Protein AF-A0A0G0ZNX8-F1 (afdb_monomer_lite)

Organism: NCBI:txid1618755

Sequence (70 aa):
MYAFDAEWLWGNINKIKNKNAQAEYYLTDLIKMACDQQKKIEAMPVANIIEALQPNSKEELEILEKLAVE

Secondary structure (DSSP, 8-state):
-----HHHHHHHGGG----STT-S--TTHHHHHHHHTT-----PPPSSGGGG---SSHHHHHHHHHHTT-

pLDDT: mean 94.8, std 7.04, range [51.41, 98.5]

InterPro domains:
  IPR029044 Nucleotide-diphospho-sugar transferases [G3DSA:3.90.550.10] (1-70)
  IPR029044 Nucleotide-diphospho-sugar transferases [SSF53448] (1-67)

Foldseek 3Di:
DDDDDPVLCVVPQVVFFLPDPVSDRDPCVVVVVCVVVVHDDDDDDDPDVLVVDDDPDPVSVVVSVVVVPD

Structure (mmCIF, N/CA/C/O backbone):
data_AF-A0A0G0ZNX8-F1
#
_entry.id   AF-A0A0G0ZNX8-F1
#
loop_
_atom_site.group_PDB
_atom_site.id
_atom_site.type_symbol
_atom_site.label_atom_id
_atom_site.label_alt_id
_atom_site.label_comp_id
_atom_site.label_asym_id
_atom_site.label_entity_id
_atom_site.label_seq_id
_atom_site.pdbx_PDB_ins_code
_atom_site.Cartn_x
_atom_site.Cartn_y
_atom_site.Cartn_z
_atom_site.occupancy
_atom_site.B_iso_or_equiv
_atom_site.auth_seq_id
_atom_site.auth_comp_id
_atom_site.auth_asym_id
_atom_site.auth_atom_id
_atom_site.pdbx_PDB_model_num
ATOM 1 N N . MET A 1 1 ? 0.271 -3.550 -6.647 1.00 91.25 1 MET A N 1
ATOM 2 C CA . MET A 1 1 ? -1.115 -3.350 -7.132 1.00 91.25 1 MET A CA 1
ATOM 3 C C . MET A 1 1 ? -2.075 -4.041 -6.174 1.00 91.25 1 MET A C 1
ATOM 5 O O . MET A 1 1 ? -1.693 -5.062 -5.618 1.00 91.25 1 MET A O 1
ATOM 9 N N . TYR A 1 2 ? -3.276 -3.496 -5.967 1.00 95.75 2 TYR A N 1
ATOM 10 C CA . TYR A 1 2 ? -4.279 -4.066 -5.060 1.00 95.75 2 TYR A CA 1
ATOM 11 C C . TYR A 1 2 ? -5.639 -4.154 -5.753 1.00 95.75 2 TYR A C 1
ATOM 13 O O . TYR A 1 2 ? -5.985 -3.273 -6.537 1.00 95.75 2 TYR A O 1
ATOM 21 N N . ALA A 1 3 ? -6.413 -5.181 -5.411 1.00 97.00 3 ALA A N 1
ATOM 22 C CA . ALA A 1 3 ? -7.829 -5.289 -5.731 1.00 97.00 3 ALA A CA 1
ATOM 23 C C . ALA A 1 3 ? -8.579 -5.576 -4.428 1.00 97.00 3 ALA A C 1
ATOM 25 O O . ALA A 1 3 ? -8.237 -6.515 -3.709 1.00 97.00 3 ALA A O 1
ATOM 26 N N . PHE A 1 4 ? -9.567 -4.745 -4.108 1.00 97.56 4 PHE A N 1
ATOM 27 C CA . PHE A 1 4 ? -10.379 -4.881 -2.903 1.00 97.56 4 PHE A CA 1
ATOM 28 C C . PHE A 1 4 ? -11.824 -5.174 -3.282 1.00 97.56 4 PHE A C 1
ATOM 30 O O . PHE A 1 4 ? -12.315 -4.683 -4.299 1.00 97.56 4 PHE A O 1
ATOM 37 N N . ASP A 1 5 ? -12.519 -5.907 -2.416 1.00 98.00 5 ASP A N 1
ATOM 38 C CA . ASP A 1 5 ? -13.976 -5.857 -2.395 1.00 98.00 5 ASP A CA 1
ATOM 39 C C . ASP A 1 5 ? -14.426 -4.409 -2.136 1.00 98.00 5 ASP A C 1
ATOM 41 O O . ASP A 1 5 ? -13.964 -3.762 -1.188 1.00 98.00 5 ASP A O 1
ATOM 45 N N . ALA A 1 6 ? -15.283 -3.883 -3.011 1.00 98.31 6 ALA A N 1
ATOM 46 C CA . ALA A 1 6 ? -15.627 -2.466 -3.011 1.00 98.31 6 ALA A CA 1
ATOM 47 C C . ALA A 1 6 ? -16.416 -2.068 -1.756 1.00 98.31 6 ALA A C 1
ATOM 49 O O . ALA A 1 6 ? -16.115 -1.042 -1.146 1.00 98.31 6 ALA A O 1
ATOM 50 N N . GLU A 1 7 ? -17.394 -2.877 -1.343 1.00 98.31 7 GLU A N 1
ATOM 51 C CA . GLU A 1 7 ? -18.195 -2.602 -0.146 1.00 98.31 7 GLU A CA 1
ATOM 52 C C . GLU A 1 7 ? -17.319 -2.587 1.107 1.00 98.31 7 GLU A C 1
ATOM 54 O O . GLU A 1 7 ? -17.398 -1.667 1.928 1.00 98.31 7 GLU A O 1
ATOM 59 N N . TRP A 1 8 ? -16.418 -3.564 1.226 1.00 98.25 8 TRP A N 1
ATOM 60 C CA . TRP A 1 8 ? -15.467 -3.624 2.321 1.00 98.25 8 TRP A CA 1
ATOM 61 C C . TRP A 1 8 ? -14.516 -2.424 2.319 1.00 98.25 8 TRP A C 1
ATOM 63 O O . TRP A 1 8 ? -14.294 -1.832 3.377 1.00 98.25 8 TRP A O 1
ATOM 73 N N . LEU A 1 9 ? -13.983 -2.029 1.158 1.00 98.50 9 LEU A N 1
ATOM 74 C CA . LEU A 1 9 ? -13.103 -0.867 1.035 1.00 98.50 9 LEU A CA 1
ATOM 75 C C . LEU A 1 9 ? -13.798 0.400 1.543 1.00 98.50 9 LEU A C 1
ATOM 77 O O . LEU A 1 9 ? -13.289 1.063 2.449 1.00 98.50 9 LEU A O 1
ATOM 81 N N . TRP A 1 10 ? -14.977 0.721 1.007 1.00 98.19 10 TRP A N 1
ATOM 82 C CA . TRP A 1 10 ? -15.699 1.940 1.372 1.00 98.19 10 TRP A CA 1
ATOM 83 C C . TRP A 1 10 ? -16.156 1.938 2.835 1.00 98.19 10 TRP A C 1
ATOM 85 O O . TRP A 1 10 ? -16.131 2.982 3.486 1.00 98.19 10 TRP A O 1
ATOM 95 N N . GLY A 1 11 ? -16.478 0.768 3.393 1.00 98.12 11 GLY A N 1
ATOM 96 C CA . GLY A 1 11 ? -16.806 0.612 4.812 1.00 98.12 11 GLY A CA 1
ATOM 97 C C . GLY A 1 11 ? -15.618 0.751 5.778 1.00 98.12 11 GLY A C 1
ATOM 98 O O . GLY A 1 11 ? -15.831 0.809 6.995 1.00 98.12 11 GLY A O 1
ATOM 99 N N . ASN A 1 12 ? -14.374 0.778 5.282 1.00 98.19 12 ASN A N 1
ATOM 100 C CA . ASN A 1 12 ? -13.166 0.776 6.116 1.00 98.19 12 ASN A CA 1
ATOM 101 C C . ASN A 1 12 ? -12.166 1.904 5.82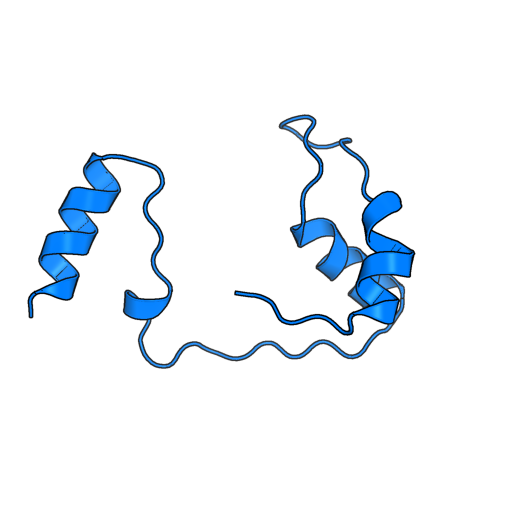0 1.00 98.19 12 ASN A C 1
ATOM 103 O O . ASN A 1 12 ? -11.420 2.278 6.724 1.00 98.19 12 ASN A O 1
ATOM 107 N N . ILE A 1 13 ? -12.155 2.484 4.616 1.00 98.06 13 ILE A N 1
ATOM 108 C CA . ILE A 1 13 ? -11.161 3.489 4.193 1.00 98.06 13 ILE A CA 1
ATOM 109 C C . ILE A 1 13 ? -11.092 4.704 5.133 1.00 98.06 13 ILE A C 1
ATOM 111 O O . ILE A 1 13 ? -10.010 5.184 5.460 1.00 98.06 13 ILE A O 1
ATOM 115 N N . ASN A 1 14 ? -12.231 5.150 5.666 1.00 97.31 14 ASN A N 1
ATOM 116 C CA . ASN A 1 14 ? -12.316 6.277 6.603 1.00 97.31 14 ASN A CA 1
ATOM 117 C C . ASN A 1 14 ? -11.783 5.970 8.021 1.00 97.31 14 ASN A C 1
ATOM 119 O O . ASN A 1 14 ? -11.693 6.870 8.861 1.00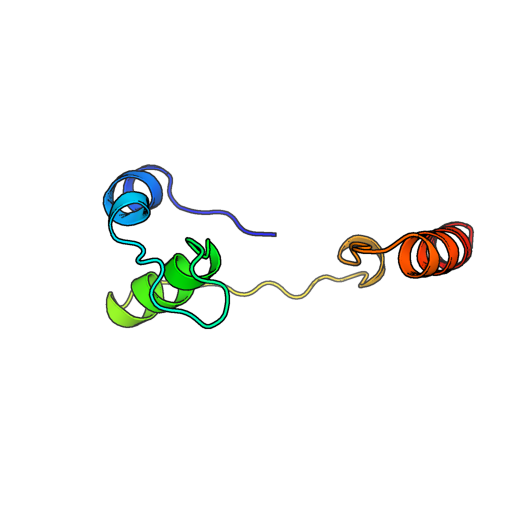 97.31 14 ASN A O 1
ATOM 123 N N . LYS A 1 15 ? -11.442 4.712 8.320 1.00 97.75 15 LYS A N 1
ATOM 124 C CA . LYS A 1 15 ? -10.909 4.296 9.625 1.00 97.75 15 LYS A CA 1
ATOM 125 C C . LYS A 1 15 ? -9.389 4.424 9.705 1.00 97.75 15 LYS A C 1
ATOM 127 O O . LYS A 1 15 ? -8.869 4.432 10.823 1.00 97.75 15 LYS A O 1
ATOM 132 N N . ILE A 1 16 ? -8.697 4.555 8.569 1.00 97.56 16 ILE A N 1
ATOM 133 C CA . ILE A 1 16 ? -7.242 4.752 8.513 1.00 97.56 16 ILE A CA 1
ATOM 134 C C . ILE A 1 16 ? -6.869 6.008 9.305 1.00 97.56 16 ILE A C 1
ATOM 136 O O . ILE A 1 16 ? -7.613 6.992 9.334 1.00 97.56 16 ILE A O 1
ATOM 140 N N . LYS A 1 17 ? -5.726 5.961 9.992 1.00 97.19 17 LYS A N 1
ATOM 141 C CA . LYS A 1 17 ? -5.222 7.057 10.821 1.00 97.19 17 LYS A CA 1
ATOM 142 C C . LYS A 1 17 ? -3.867 7.497 10.307 1.00 97.19 17 LYS A C 1
ATOM 144 O O . LYS A 1 17 ? -3.053 6.676 9.920 1.00 97.19 17 LYS A O 1
ATOM 149 N N . ASN A 1 18 ? -3.590 8.784 10.419 1.00 97.25 18 ASN A N 1
ATOM 150 C CA . ASN A 1 18 ? -2.318 9.360 10.015 1.00 97.25 18 ASN A CA 1
ATOM 151 C C . ASN A 1 18 ? -1.278 9.363 11.150 1.00 97.25 18 ASN A C 1
ATOM 153 O O . ASN A 1 18 ? -0.492 10.291 11.302 1.00 97.25 18 ASN A O 1
ATOM 157 N N . LYS A 1 19 ? -1.303 8.332 12.003 1.00 96.38 19 LYS A N 1
ATOM 158 C CA . LYS A 1 19 ? -0.386 8.184 13.143 1.00 96.38 19 LYS A CA 1
ATOM 159 C C . LYS A 1 19 ? 0.822 7.336 12.741 1.00 96.38 19 LYS A C 1
ATOM 161 O O . LYS A 1 19 ? 1.030 6.254 13.280 1.00 96.38 19 LYS A O 1
ATOM 166 N N . ASN A 1 20 ? 1.585 7.826 11.770 1.00 96.19 20 ASN A N 1
ATOM 167 C CA . ASN A 1 20 ? 2.810 7.205 11.262 1.00 96.19 20 ASN A CA 1
ATOM 168 C C . ASN A 1 20 ? 3.914 8.257 11.075 1.00 96.19 20 ASN A C 1
ATOM 170 O O . ASN A 1 20 ? 3.700 9.441 11.333 1.00 96.19 20 ASN A O 1
ATOM 174 N N . ALA A 1 21 ? 5.100 7.816 10.652 1.00 97.62 21 ALA A N 1
ATOM 175 C CA . ALA A 1 21 ? 6.287 8.663 10.544 1.00 97.62 21 ALA A CA 1
ATOM 176 C C . ALA A 1 21 ?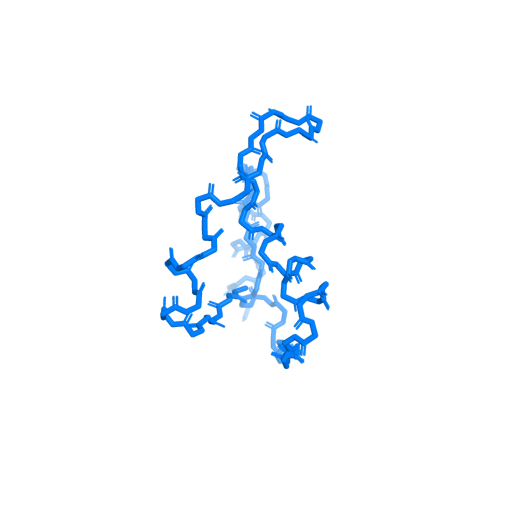 6.117 9.860 9.588 1.00 97.62 21 ALA A C 1
ATOM 178 O O . ALA A 1 21 ? 6.769 10.879 9.791 1.00 97.62 21 ALA A O 1
ATOM 179 N N . GLN A 1 22 ? 5.243 9.750 8.579 1.00 97.56 22 GLN A N 1
ATOM 180 C CA . GLN A 1 22 ? 4.979 10.816 7.602 1.00 97.56 22 GLN A CA 1
ATOM 181 C C . GLN A 1 22 ? 3.716 11.631 7.909 1.00 97.56 22 GLN A C 1
ATOM 183 O O . GLN A 1 22 ? 3.459 12.627 7.245 1.00 97.56 22 GLN A O 1
ATOM 188 N N . ALA A 1 23 ? 2.939 11.238 8.921 1.00 97.44 23 ALA A N 1
ATOM 189 C CA . ALA A 1 23 ? 1.642 11.826 9.245 1.00 97.44 23 ALA A CA 1
ATOM 190 C C . ALA A 1 23 ? 0.614 11.789 8.089 1.00 97.44 23 ALA A C 1
ATOM 192 O O . ALA A 1 23 ? -0.228 12.686 7.965 1.00 97.44 23 ALA A O 1
ATOM 193 N N . GLU A 1 24 ? 0.627 10.716 7.289 1.00 98.12 24 GLU A N 1
ATOM 194 C CA . GLU A 1 24 ? -0.234 10.517 6.109 1.00 98.12 24 GLU A CA 1
ATOM 195 C C . GLU A 1 24 ? -1.219 9.350 6.276 1.00 98.12 24 GLU A C 1
ATOM 197 O O . GLU A 1 24 ? -1.024 8.467 7.103 1.00 98.12 24 GLU A O 1
ATOM 202 N N . TYR A 1 25 ? -2.288 9.301 5.479 1.00 98.00 25 TYR A N 1
ATOM 203 C CA . TYR A 1 25 ? -3.212 8.161 5.469 1.00 98.00 25 TYR A CA 1
ATOM 204 C C . TYR A 1 25 ? -2.702 7.075 4.518 1.00 98.00 25 TYR A C 1
ATOM 206 O O . TYR A 1 25 ? -2.915 7.149 3.309 1.00 98.00 25 TYR A O 1
ATOM 214 N N . TYR A 1 26 ? -2.031 6.058 5.054 1.00 97.94 26 TYR A N 1
ATOM 215 C CA . TYR A 1 26 ? -1.473 4.988 4.233 1.00 97.94 26 TYR A CA 1
ATOM 216 C C . TYR A 1 26 ? -2.549 4.010 3.769 1.00 97.94 26 TYR A C 1
ATOM 218 O O . TYR A 1 26 ? -3.185 3.336 4.575 1.00 97.94 26 TYR A O 1
ATOM 226 N N . LEU A 1 27 ? -2.695 3.853 2.451 1.00 97.38 27 LEU A N 1
ATOM 227 C CA . LEU A 1 27 ? -3.583 2.843 1.864 1.00 97.38 27 LEU A CA 1
ATOM 228 C C . LEU A 1 27 ? -3.227 1.419 2.331 1.00 97.38 27 LEU A C 1
ATOM 230 O O . LEU A 1 27 ? -4.106 0.575 2.490 1.00 97.38 27 LEU A O 1
ATOM 234 N N . THR A 1 28 ? -1.944 1.157 2.592 1.00 96.88 28 THR A N 1
ATOM 235 C CA . THR A 1 28 ? -1.438 -0.138 3.069 1.00 96.88 28 THR A CA 1
ATOM 236 C C . THR A 1 28 ? -1.963 -0.525 4.453 1.00 96.88 28 THR A C 1
ATOM 238 O O . THR A 1 28 ? -2.050 -1.720 4.742 1.00 96.88 28 THR A O 1
ATOM 241 N N . ASP A 1 29 ? -2.416 0.428 5.275 1.00 98.00 29 ASP A N 1
ATOM 242 C CA . ASP A 1 29 ? -3.045 0.131 6.568 1.00 98.00 29 ASP A CA 1
ATOM 243 C C . ASP A 1 29 ? -4.356 -0.656 6.410 1.00 98.00 29 ASP A C 1
ATOM 245 O O . ASP A 1 29 ? -4.759 -1.375 7.327 1.00 98.00 29 ASP A O 1
ATOM 249 N N . LEU A 1 30 ? -4.999 -0.603 5.236 1.00 98.12 30 LEU A N 1
ATOM 250 C CA . LEU A 1 30 ? -6.128 -1.483 4.927 1.00 98.12 30 LEU A CA 1
ATOM 251 C C . LEU A 1 30 ? -5.735 -2.958 4.962 1.00 98.12 30 LEU A C 1
ATOM 253 O O . LEU A 1 30 ? -6.533 -3.778 5.398 1.00 98.12 30 LEU A O 1
ATOM 257 N N . ILE A 1 31 ? -4.518 -3.312 4.543 1.00 97.50 31 ILE A N 1
ATOM 258 C CA . ILE A 1 31 ? -4.059 -4.707 4.555 1.00 97.50 31 ILE A CA 1
ATOM 259 C C . ILE A 1 31 ? -3.909 -5.191 5.997 1.00 97.50 31 ILE A C 1
ATOM 261 O O . ILE A 1 31 ? -4.396 -6.267 6.344 1.00 97.50 31 ILE A O 1
ATOM 265 N N . LYS A 1 32 ? -3.318 -4.360 6.867 1.00 97.12 32 LYS A N 1
ATOM 266 C CA . LYS A 1 32 ? -3.253 -4.632 8.309 1.00 97.12 32 LYS A CA 1
ATOM 267 C C . LYS A 1 32 ? -4.657 -4.809 8.894 1.00 97.12 32 LYS A C 1
ATOM 269 O O . LYS A 1 32 ? -4.914 -5.787 9.586 1.00 97.12 32 LYS A O 1
ATOM 274 N N . MET A 1 33 ? -5.575 -3.903 8.564 1.00 97.88 33 MET A N 1
ATOM 275 C CA . MET A 1 33 ? -6.954 -3.950 9.044 1.00 97.88 33 MET A CA 1
ATOM 276 C C . MET A 1 33 ? -7.707 -5.195 8.559 1.00 97.88 33 MET A C 1
ATOM 278 O O . MET A 1 33 ? -8.456 -5.792 9.328 1.00 97.88 33 MET A O 1
ATOM 282 N N . ALA A 1 34 ? -7.507 -5.611 7.308 1.00 98.06 34 ALA A N 1
ATOM 283 C CA . ALA A 1 34 ? -8.074 -6.842 6.769 1.00 98.06 34 ALA A CA 1
ATOM 284 C C . ALA A 1 34 ? -7.546 -8.078 7.517 1.00 98.06 34 ALA A C 1
ATOM 286 O O . ALA A 1 34 ? -8.342 -8.954 7.861 1.00 98.06 34 ALA A O 1
ATOM 287 N N . CYS A 1 35 ? -6.243 -8.116 7.833 1.00 97.88 35 CYS A N 1
ATOM 288 C CA . CYS A 1 35 ? -5.640 -9.155 8.674 1.00 97.88 35 CYS A CA 1
ATOM 289 C C . CYS A 1 35 ? -6.279 -9.194 10.069 1.00 97.88 35 CYS A C 1
ATOM 291 O O . CYS A 1 35 ? -6.717 -10.255 10.510 1.00 97.88 35 CYS A O 1
ATOM 293 N N . ASP A 1 36 ? -6.388 -8.043 10.739 1.00 98.00 36 ASP A N 1
ATOM 294 C CA . ASP A 1 36 ? -6.969 -7.936 12.086 1.00 98.00 36 ASP A CA 1
ATOM 295 C C . ASP A 1 36 ? -8.457 -8.350 12.103 1.00 98.00 36 ASP A C 1
ATOM 297 O O . ASP A 1 36 ? -8.946 -8.922 13.076 1.00 98.00 36 ASP A O 1
ATOM 301 N N . GLN A 1 37 ? -9.179 -8.113 11.002 1.00 97.94 37 GLN A N 1
ATOM 302 C CA . GLN A 1 37 ? -10.567 -8.547 10.792 1.00 97.94 37 GLN A CA 1
ATOM 303 C C . GLN A 1 37 ? -10.701 -10.006 10.322 1.00 97.94 37 GLN A C 1
ATOM 305 O O . GLN A 1 37 ? -11.816 -10.438 10.021 1.00 97.94 37 GLN A O 1
ATOM 310 N N . GLN A 1 38 ? -9.596 -10.752 10.216 1.00 98.00 38 GLN A N 1
ATOM 311 C CA . GLN A 1 38 ? -9.560 -12.131 9.714 1.00 98.00 38 GLN A CA 1
ATOM 312 C C . GLN A 1 38 ? -10.196 -12.286 8.321 1.00 98.00 38 GLN A C 1
ATOM 314 O O . GLN A 1 38 ? -10.819 -13.301 8.002 1.00 98.00 38 GLN A O 1
ATOM 319 N N . LYS A 1 39 ? -10.063 -11.265 7.467 1.00 97.94 39 LYS A N 1
ATOM 320 C CA . LYS A 1 39 ? -10.486 -11.353 6.069 1.00 97.94 39 LYS A CA 1
ATOM 321 C C . LYS A 1 39 ? -9.523 -12.237 5.287 1.00 97.94 39 LYS A C 1
ATOM 323 O O . LYS A 1 39 ? -8.328 -12.295 5.570 1.00 97.94 39 LYS A O 1
ATOM 328 N N . LYS A 1 40 ? -10.052 -12.908 4.264 1.00 97.25 40 LYS A N 1
ATOM 329 C CA . LYS A 1 40 ? -9.229 -13.640 3.303 1.00 97.25 40 LYS A CA 1
ATOM 330 C C . LYS A 1 40 ? -8.373 -12.638 2.523 1.00 97.25 40 LYS A C 1
ATOM 332 O O . LYS A 1 40 ? -8.913 -11.703 1.939 1.00 97.25 40 LYS A O 1
ATOM 337 N N . ILE A 1 41 ? -7.062 -12.856 2.513 1.00 97.38 41 ILE A N 1
ATOM 338 C CA . ILE A 1 41 ? -6.090 -12.055 1.765 1.00 97.38 41 ILE A CA 1
ATOM 339 C C . ILE A 1 41 ? -5.303 -13.008 0.873 1.00 97.38 41 ILE A C 1
ATOM 341 O O . ILE A 1 41 ? -4.797 -14.025 1.345 1.00 97.38 41 ILE A O 1
ATOM 345 N N . GLU A 1 42 ? -5.203 -12.675 -0.409 1.00 97.38 42 GLU A N 1
ATOM 346 C CA . GLU A 1 42 ? -4.385 -13.401 -1.376 1.00 97.38 42 GLU A CA 1
ATOM 347 C C . GLU A 1 42 ? -3.251 -12.493 -1.852 1.00 97.38 42 GLU A C 1
ATOM 349 O O . GLU A 1 42 ? -3.478 -11.347 -2.240 1.00 97.38 42 GLU A O 1
ATOM 354 N N . ALA A 1 43 ? -2.023 -13.007 -1.807 1.00 95.56 43 ALA A N 1
ATOM 355 C CA . ALA A 1 43 ? -0.858 -12.358 -2.388 1.00 95.56 43 ALA A CA 1
ATOM 356 C C . ALA A 1 43 ? -0.475 -13.114 -3.660 1.00 95.56 43 ALA A C 1
ATOM 358 O O . ALA A 1 43 ? -0.168 -14.306 -3.607 1.00 95.56 43 ALA A O 1
ATOM 359 N N . MET A 1 44 ? -0.507 -12.426 -4.799 1.00 93.62 44 MET A N 1
ATOM 360 C CA . MET A 1 44 ? -0.127 -13.006 -6.083 1.00 93.62 44 MET A CA 1
ATOM 361 C C . MET A 1 44 ? 1.289 -12.556 -6.449 1.00 93.62 44 MET A C 1
ATOM 363 O O . MET A 1 44 ? 1.526 -11.346 -6.525 1.00 93.62 44 MET A O 1
ATOM 367 N N . PRO A 1 45 ? 2.237 -13.486 -6.669 1.00 93.31 45 PRO A N 1
ATOM 368 C CA . PRO A 1 45 ? 3.553 -13.116 -7.162 1.00 93.31 45 PRO A CA 1
ATOM 369 C C . PRO A 1 45 ? 3.424 -12.556 -8.580 1.00 93.31 45 PRO A C 1
ATOM 371 O O . PRO A 1 45 ? 2.655 -13.063 -9.398 1.00 93.31 45 PRO A O 1
ATOM 374 N N . VAL A 1 46 ? 4.193 -11.512 -8.872 1.00 93.00 46 VAL A N 1
ATOM 375 C CA . VAL A 1 46 ? 4.284 -10.966 -10.227 1.00 93.00 46 VAL A CA 1
ATOM 376 C C . VAL A 1 46 ? 5.253 -11.838 -11.022 1.00 93.00 46 VAL A C 1
ATOM 378 O O . VAL A 1 46 ? 6.355 -12.116 -10.553 1.00 93.00 46 VAL A O 1
ATOM 381 N N . ALA A 1 47 ? 4.837 -12.284 -12.209 1.00 92.81 47 ALA A N 1
ATOM 382 C CA . ALA A 1 47 ? 5.647 -13.165 -13.051 1.00 92.81 47 ALA A CA 1
ATOM 383 C C . ALA A 1 47 ? 6.875 -12.448 -13.636 1.00 92.81 47 ALA A C 1
ATOM 385 O O . ALA A 1 47 ? 7.960 -13.021 -13.680 1.00 92.81 47 ALA A O 1
ATOM 386 N N . ASN A 1 48 ? 6.705 -11.188 -14.045 1.00 92.31 48 ASN A N 1
ATOM 387 C CA . ASN A 1 48 ? 7.777 -10.325 -14.520 1.00 92.31 48 ASN A CA 1
ATOM 388 C C . ASN A 1 48 ? 7.930 -9.123 -13.586 1.00 92.31 48 ASN A C 1
ATOM 390 O O . ASN A 1 48 ? 7.080 -8.236 -13.559 1.00 92.31 48 ASN A O 1
ATOM 394 N N . ILE A 1 49 ? 9.026 -9.078 -12.826 1.00 89.81 49 ILE A N 1
ATOM 395 C CA . ILE A 1 49 ? 9.246 -8.012 -11.844 1.00 89.81 49 ILE A CA 1
ATOM 396 C C . ILE A 1 49 ? 9.278 -6.617 -12.481 1.00 89.81 49 ILE A C 1
ATOM 398 O O . ILE A 1 49 ? 8.863 -5.663 -11.828 1.00 89.81 49 ILE A O 1
ATOM 402 N N . ILE A 1 50 ? 9.693 -6.499 -13.750 1.00 91.38 50 ILE A N 1
ATOM 403 C CA . ILE A 1 50 ? 9.770 -5.218 -14.468 1.00 91.38 50 ILE A CA 1
ATOM 404 C C . ILE A 1 50 ? 8.392 -4.540 -14.530 1.00 91.38 50 ILE A C 1
ATOM 406 O O . ILE A 1 50 ? 8.305 -3.331 -14.345 1.00 91.38 50 ILE A O 1
ATOM 410 N N . GLU A 1 51 ? 7.306 -5.307 -14.674 1.00 90.00 51 GLU A N 1
ATOM 411 C CA . GLU A 1 51 ? 5.930 -4.782 -14.718 1.00 90.00 51 GLU A CA 1
ATOM 412 C C . GLU A 1 51 ? 5.455 -4.188 -13.380 1.00 90.00 51 GLU A C 1
ATOM 414 O O . GLU A 1 51 ? 4.454 -3.472 -13.331 1.00 90.00 51 GLU A O 1
ATOM 419 N N . ALA A 1 52 ? 6.151 -4.489 -12.281 1.00 91.94 52 ALA A N 1
ATOM 420 C CA . ALA A 1 52 ? 5.812 -4.014 -10.943 1.00 91.94 52 ALA A CA 1
ATOM 421 C C . ALA A 1 52 ? 6.722 -2.884 -10.438 1.00 91.94 52 ALA A C 1
ATOM 423 O O . ALA A 1 52 ? 6.445 -2.329 -9.371 1.00 91.94 52 ALA A O 1
ATOM 424 N N . LEU A 1 53 ? 7.792 -2.546 -11.163 1.00 93.00 53 LEU A N 1
ATOM 425 C CA . LEU A 1 53 ? 8.693 -1.461 -10.782 1.00 93.00 53 LEU A CA 1
ATOM 426 C C . LEU A 1 53 ? 8.029 -0.099 -11.034 1.00 93.00 53 LEU A C 1
ATOM 428 O O . LEU A 1 53 ? 7.409 0.130 -12.070 1.00 93.00 53 LEU A O 1
ATOM 432 N N . GLN A 1 54 ? 8.153 0.811 -10.066 1.00 92.69 54 GLN A N 1
ATOM 433 C CA . GLN A 1 54 ? 7.572 2.155 -10.111 1.00 92.69 54 GLN A CA 1
ATOM 434 C C . GLN A 1 54 ? 8.620 3.164 -9.621 1.00 92.69 54 GLN A C 1
ATOM 436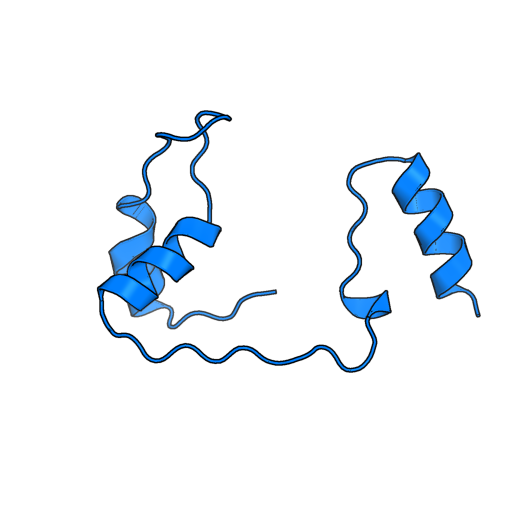 O O . GLN A 1 54 ? 9.059 3.037 -8.476 1.00 92.69 54 GLN A O 1
ATOM 441 N N . PRO A 1 55 ? 9.044 4.135 -10.448 1.00 95.50 55 PRO A N 1
ATOM 442 C CA . PRO A 1 55 ? 10.057 5.104 -10.054 1.00 95.50 55 PRO A CA 1
ATOM 443 C C . PRO A 1 55 ? 9.446 6.227 -9.213 1.00 95.50 55 PRO A C 1
ATOM 445 O O . PRO A 1 55 ? 8.382 6.755 -9.535 1.00 95.50 55 PRO A O 1
ATOM 448 N N . ASN A 1 56 ? 10.155 6.631 -8.164 1.00 96.50 56 ASN A N 1
ATOM 449 C CA . ASN A 1 56 ? 9.836 7.780 -7.317 1.00 96.50 56 ASN A CA 1
ATOM 450 C C . ASN A 1 56 ? 10.780 8.970 -7.561 1.00 96.50 56 ASN A C 1
ATOM 452 O O . ASN A 1 56 ? 10.521 10.070 -7.071 1.00 96.50 56 ASN A O 1
ATOM 456 N N . SER A 1 57 ? 11.862 8.772 -8.318 1.00 97.88 57 SER A N 1
ATOM 457 C CA . SER A 1 57 ? 12.815 9.814 -8.713 1.00 97.88 57 SER A CA 1
ATOM 458 C C . SER A 1 57 ? 13.115 9.779 -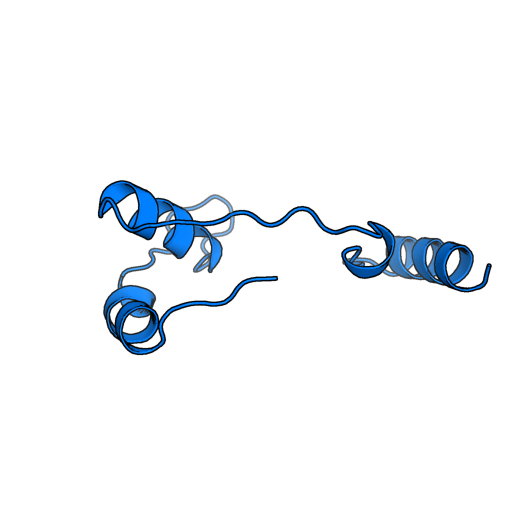10.214 1.00 97.88 57 SER A C 1
ATOM 460 O O . SER A 1 57 ? 12.755 8.837 -10.924 1.00 97.88 57 SER A O 1
ATOM 462 N N . LYS A 1 58 ? 13.780 10.826 -10.715 1.00 97.50 58 LYS A N 1
ATOM 463 C CA . LYS A 1 58 ? 14.203 10.883 -12.122 1.00 97.50 58 LYS A CA 1
ATOM 464 C C . LYS A 1 58 ? 15.303 9.868 -12.404 1.00 97.50 58 LYS A C 1
ATOM 466 O O . LYS A 1 58 ? 15.281 9.217 -13.437 1.00 97.50 58 LYS A O 1
ATOM 471 N N . GLU A 1 59 ? 16.218 9.705 -11.459 1.00 97.31 59 GLU A N 1
ATOM 472 C CA . GLU A 1 59 ? 17.310 8.745 -11.538 1.00 97.31 59 GLU A CA 1
ATOM 473 C C . GLU A 1 59 ? 16.766 7.310 -11.599 1.00 97.31 59 GLU A C 1
ATOM 475 O O . GLU A 1 59 ? 17.237 6.499 -12.392 1.00 97.31 59 GLU A O 1
ATOM 480 N N . GLU A 1 60 ? 15.732 7.000 -10.808 1.00 96.25 60 GLU A N 1
ATOM 481 C CA .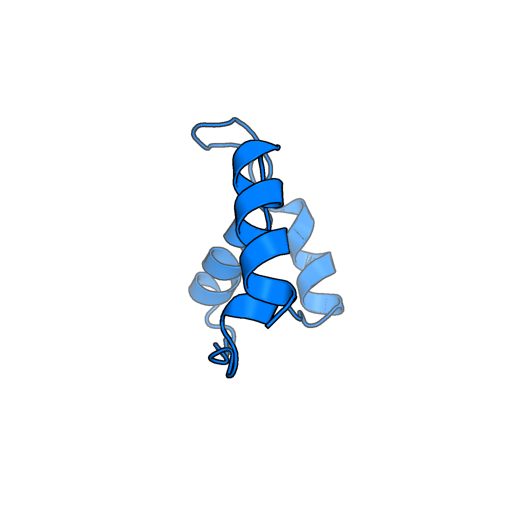 GLU A 1 60 ? 15.043 5.706 -10.862 1.00 96.25 60 GLU A CA 1
ATOM 482 C C . GLU A 1 60 ? 14.319 5.504 -12.198 1.00 96.25 60 GLU A C 1
ATOM 484 O O . GLU A 1 60 ? 14.384 4.413 -12.763 1.00 96.25 60 GLU A O 1
ATOM 489 N N . LEU A 1 61 ? 13.670 6.543 -12.735 1.00 95.69 61 LEU A N 1
ATOM 490 C CA . LEU A 1 61 ? 13.015 6.478 -14.044 1.00 95.69 61 LEU A CA 1
ATOM 491 C C . LEU A 1 61 ? 14.020 6.164 -15.161 1.00 95.69 61 LEU A C 1
ATOM 493 O O . LEU A 1 61 ? 13.785 5.244 -15.939 1.00 95.69 61 LEU A O 1
ATOM 497 N N . GLU A 1 62 ? 15.161 6.856 -15.199 1.00 95.50 62 GLU A N 1
ATOM 498 C CA . GLU A 1 62 ? 16.217 6.616 -16.194 1.00 95.50 62 GLU A CA 1
ATOM 499 C C . GLU A 1 62 ? 16.776 5.186 -16.135 1.00 95.50 62 GLU A C 1
ATOM 501 O O . GLU A 1 62 ? 17.180 4.624 -17.156 1.00 95.50 62 GLU A O 1
ATOM 506 N N . ILE A 1 63 ? 16.834 4.587 -14.941 1.00 94.06 63 ILE A N 1
ATOM 507 C CA . ILE A 1 63 ? 17.231 3.185 -14.770 1.00 94.06 63 ILE A CA 1
ATOM 508 C C . ILE A 1 63 ? 16.158 2.260 -15.355 1.00 94.06 63 ILE A C 1
ATOM 510 O O . ILE A 1 63 ? 16.495 1.345 -16.107 1.00 94.06 63 ILE A O 1
ATOM 514 N N . LEU A 1 64 ? 14.880 2.495 -15.046 1.00 93.62 64 LEU A N 1
ATOM 515 C CA . LEU A 1 64 ? 13.780 1.657 -15.533 1.00 93.62 64 LEU A CA 1
ATOM 516 C C . LEU A 1 64 ? 13.602 1.731 -17.050 1.00 93.62 64 LEU A C 1
ATOM 518 O O . LEU A 1 64 ? 13.372 0.699 -17.676 1.00 93.62 64 LEU A O 1
ATOM 522 N N . GLU A 1 65 ? 13.768 2.907 -17.656 1.00 93.19 65 GLU A N 1
ATOM 523 C CA . GLU A 1 65 ? 13.702 3.073 -19.112 1.00 93.19 65 GLU A CA 1
ATOM 524 C C . GLU A 1 65 ? 14.757 2.229 -19.839 1.00 93.19 65 GLU A C 1
ATOM 526 O O . GLU A 1 65 ? 14.480 1.688 -20.904 1.00 93.19 65 GLU A O 1
ATOM 531 N N . LYS A 1 66 ? 15.946 2.044 -19.254 1.00 93.19 66 LYS A N 1
ATOM 532 C CA . LYS A 1 66 ? 16.986 1.177 -19.835 1.00 93.19 66 LYS A CA 1
ATOM 533 C C . LYS A 1 66 ? 16.646 -0.307 -19.714 1.00 93.19 66 LYS A C 1
ATOM 535 O O . LYS A 1 66 ? 17.014 -1.074 -20.592 1.00 93.19 66 LYS A O 1
ATOM 540 N N . LEU A 1 67 ? 15.959 -0.703 -18.642 1.00 89.62 67 LEU A N 1
ATOM 541 C CA . LEU A 1 67 ? 15.559 -2.093 -18.394 1.00 89.62 67 LEU A CA 1
ATOM 542 C C . LEU A 1 67 ? 14.343 -2.522 -19.229 1.00 89.62 67 LEU A C 1
ATOM 544 O O . LEU A 1 67 ? 14.192 -3.703 -19.510 1.00 89.62 67 LEU A O 1
ATOM 548 N N . ALA A 1 68 ? 13.468 -1.585 -19.603 1.00 79.12 68 ALA A N 1
ATOM 549 C CA . ALA A 1 68 ? 12.235 -1.868 -20.342 1.00 79.12 68 ALA A CA 1
ATOM 550 C C . ALA A 1 68 ? 12.408 -1.931 -21.875 1.00 79.12 68 ALA A C 1
ATOM 552 O O . ALA A 1 68 ? 11.441 -2.210 -22.581 1.00 79.12 68 ALA A O 1
ATOM 553 N N . VAL A 1 69 ? 13.603 -1.622 -22.390 1.00 66.00 69 VAL A N 1
ATOM 554 C CA . VAL A 1 69 ? 13.903 -1.510 -23.834 1.00 66.00 69 VAL A CA 1
ATOM 555 C C . VAL A 1 69 ? 14.665 -2.739 -24.376 1.00 66.00 69 VAL A C 1
ATOM 557 O O . VAL A 1 69 ? 15.014 -2.765 -25.555 1.00 66.00 69 VAL A O 1
ATOM 560 N N . GLU A 1 70 ? 14.875 -3.777 -23.558 1.00 51.41 70 GLU A N 1
ATOM 561 C CA . GLU A 1 70 ? 15.390 -5.090 -24.000 1.00 51.41 70 GLU A CA 1
ATOM 562 C C . GLU A 1 70 ? 14.282 -6.081 -24.383 1.00 51.41 70 GLU A C 1
ATOM 564 O O . GLU A 1 70 ? 13.288 -6.207 -23.629 1.00 51.41 70 GLU A O 1
#

Radius of gyration: 16.13 Å; chains: 1; bounding box: 36×26×37 Å